Protein AF-A0AA49GST6-F1 (afdb_monomer_lite)

Structure (mmCIF, N/CA/C/O backbone):
data_AF-A0AA49GST6-F1
#
_entry.id   AF-A0AA49GST6-F1
#
loop_
_atom_site.group_PDB
_atom_site.id
_atom_site.type_symbol
_atom_site.label_atom_id
_atom_site.label_alt_id
_atom_site.label_comp_id
_atom_site.label_asym_id
_atom_site.label_entity_id
_atom_site.label_seq_id
_atom_site.pdbx_PDB_ins_code
_atom_site.Cartn_x
_atom_site.Cartn_y
_atom_site.Cartn_z
_atom_site.occupancy
_atom_s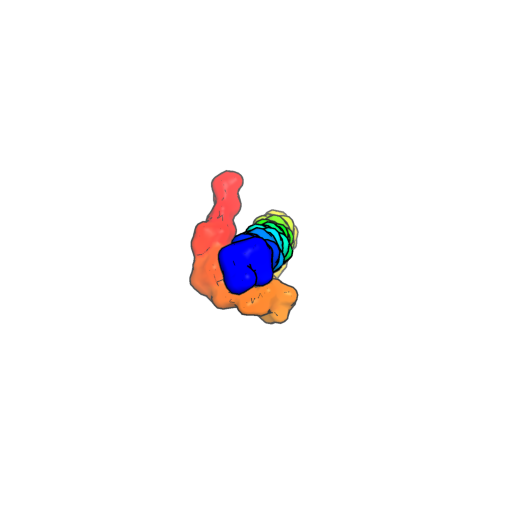ite.B_iso_or_equiv
_atom_site.auth_seq_id
_atom_site.auth_comp_id
_atom_site.auth_asym_id
_atom_site.auth_atom_id
_atom_site.pdbx_PDB_model_num
ATOM 1 N N . MET A 1 1 ? 27.983 -6.742 -26.011 1.00 64.62 1 MET A N 1
ATOM 2 C CA . MET A 1 1 ? 27.651 -7.585 -24.833 1.00 64.62 1 MET A CA 1
ATOM 3 C C . MET A 1 1 ? 27.415 -6.752 -23.571 1.00 64.62 1 MET A C 1
ATOM 5 O O . MET A 1 1 ? 26.348 -6.894 -22.991 1.00 64.62 1 MET A O 1
ATOM 9 N N . ARG A 1 2 ? 28.342 -5.868 -23.160 1.00 82.81 2 ARG A N 1
ATOM 10 C CA . ARG A 1 2 ? 28.190 -5.031 -21.948 1.00 82.81 2 ARG A CA 1
ATOM 11 C C . ARG A 1 2 ? 27.025 -4.034 -22.012 1.00 82.81 2 ARG A C 1
ATOM 13 O O . ARG A 1 2 ? 26.239 -3.983 -21.074 1.00 82.81 2 ARG A O 1
ATOM 20 N N . ASP A 1 3 ? 26.852 -3.329 -23.126 1.00 89.19 3 ASP A N 1
ATOM 21 C CA . ASP A 1 3 ? 25.816 -2.283 -23.231 1.00 89.19 3 ASP A CA 1
ATOM 22 C C . ASP A 1 3 ? 24.391 -2.847 -23.181 1.00 89.1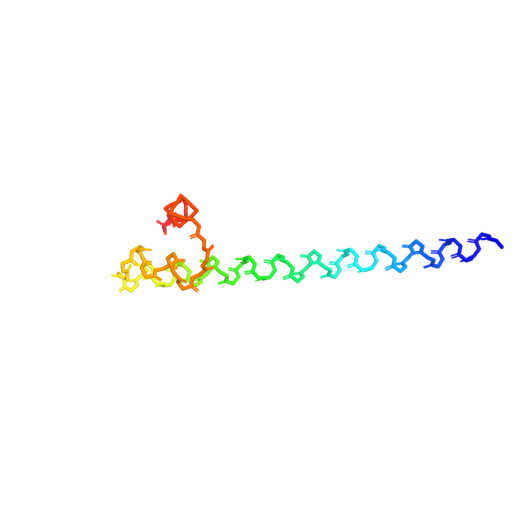9 3 ASP A C 1
ATOM 24 O O . ASP A 1 3 ? 23.506 -2.267 -22.560 1.00 89.19 3 ASP A O 1
ATOM 28 N N . TYR A 1 4 ? 24.186 -4.041 -23.747 1.00 90.62 4 TYR A N 1
ATOM 29 C CA . TYR A 1 4 ? 22.913 -4.758 -23.653 1.00 90.62 4 TYR A CA 1
ATOM 30 C C . TYR A 1 4 ? 22.579 -5.142 -22.205 1.00 90.62 4 TYR A C 1
ATOM 32 O O . TYR A 1 4 ? 21.457 -4.944 -21.749 1.00 90.62 4 TYR A O 1
ATOM 40 N N . GLN A 1 5 ? 23.563 -5.646 -21.453 1.00 93.19 5 GLN A N 1
ATOM 41 C CA . GLN A 1 5 ? 23.371 -5.999 -20.045 1.00 93.19 5 GLN A CA 1
ATOM 42 C C . GLN A 1 5 ? 23.107 -4.764 -19.175 1.00 93.19 5 GLN A C 1
ATOM 44 O O . GLN A 1 5 ? 22.259 -4.821 -18.287 1.00 93.19 5 GLN A O 1
ATOM 49 N N . LEU A 1 6 ? 23.791 -3.648 -19.446 1.00 93.56 6 LEU A N 1
ATOM 50 C CA . LEU A 1 6 ? 23.565 -2.379 -18.751 1.00 93.56 6 LEU A CA 1
ATOM 51 C C . LEU A 1 6 ? 22.171 -1.815 -19.042 1.00 93.56 6 LEU A C 1
ATOM 53 O O . LEU A 1 6 ? 21.467 -1.430 -18.112 1.00 93.56 6 LEU A O 1
ATOM 57 N N . SER A 1 7 ? 21.744 -1.836 -20.305 1.00 93.12 7 SER A N 1
ATOM 58 C CA . SER A 1 7 ? 20.394 -1.427 -20.703 1.00 93.12 7 SER A CA 1
ATOM 59 C C . SER A 1 7 ? 19.321 -2.299 -20.040 1.00 93.12 7 SER A C 1
ATOM 61 O O . SER A 1 7 ? 18.358 -1.780 -19.474 1.00 93.12 7 SER A O 1
ATOM 63 N N . LEU A 1 8 ? 19.524 -3.621 -20.009 1.00 95.06 8 LEU A N 1
ATOM 64 C CA . LEU A 1 8 ? 18.605 -4.549 -19.352 1.00 95.06 8 LEU A CA 1
ATOM 65 C C . LEU A 1 8 ? 18.542 -4.330 -17.835 1.00 95.06 8 LEU A C 1
ATOM 67 O O . LEU A 1 8 ? 17.464 -4.424 -17.248 1.00 95.06 8 LEU A O 1
ATOM 71 N N . LYS A 1 9 ? 19.679 -4.030 -17.196 1.00 95.06 9 LYS A N 1
ATOM 72 C CA . LYS A 1 9 ? 19.724 -3.681 -15.773 1.00 95.06 9 LYS A CA 1
ATOM 73 C C . LYS A 1 9 ? 18.922 -2.407 -15.503 1.00 95.06 9 LYS A C 1
ATOM 75 O O . LYS A 1 9 ? 18.036 -2.438 -14.660 1.00 95.06 9 LYS A O 1
ATOM 80 N N . ALA A 1 10 ? 19.168 -1.340 -16.263 1.00 95.12 10 ALA A N 1
ATOM 81 C CA . ALA A 1 10 ? 18.451 -0.075 -16.110 1.00 95.12 10 ALA A CA 1
ATOM 82 C C . ALA A 1 10 ? 16.932 -0.243 -16.285 1.00 95.12 10 ALA A C 1
ATOM 84 O O . ALA A 1 10 ? 16.151 0.304 -15.513 1.00 95.12 10 ALA A O 1
ATOM 85 N N . TYR A 1 11 ? 16.503 -1.056 -17.256 1.00 95.38 11 TYR A N 1
ATOM 86 C CA . TYR A 1 11 ? 15.087 -1.373 -17.438 1.00 95.38 11 TYR A CA 1
ATOM 87 C C . TYR A 1 11 ? 14.478 -2.073 -16.213 1.00 95.38 11 TYR A C 1
ATOM 89 O O . TYR A 1 11 ? 13.388 -1.711 -15.773 1.00 95.38 11 TYR A O 1
ATOM 97 N N . ARG A 1 12 ? 15.178 -3.065 -15.650 1.00 96.12 12 ARG A N 1
ATOM 98 C CA . ARG A 1 12 ? 14.717 -3.800 -14.462 1.00 96.12 12 ARG A CA 1
ATOM 99 C C . ARG A 1 12 ? 14.649 -2.909 -13.231 1.00 96.12 12 ARG A C 1
ATOM 101 O O . ARG A 1 12 ? 13.651 -2.965 -12.523 1.00 96.12 12 ARG A O 1
ATOM 108 N N . ASP A 1 13 ? 15.671 -2.090 -13.011 1.00 97.00 13 ASP A N 1
ATOM 109 C CA . ASP A 1 13 ? 15.721 -1.174 -11.872 1.00 97.00 13 ASP A CA 1
ATOM 110 C C . ASP A 1 13 ? 14.555 -0.179 -11.951 1.00 97.00 13 ASP A C 1
ATOM 112 O O . ASP A 1 13 ? 13.777 -0.075 -11.006 1.00 97.00 13 ASP A O 1
ATOM 116 N N . ASN A 1 14 ? 14.332 0.437 -13.118 1.00 96.69 14 ASN A N 1
ATOM 117 C CA . ASN A 1 14 ? 13.204 1.347 -13.327 1.00 96.69 14 ASN A CA 1
ATOM 118 C C . ASN A 1 14 ? 11.854 0.657 -13.118 1.00 96.69 14 ASN A C 1
ATOM 120 O O . ASN A 1 14 ? 10.967 1.219 -12.477 1.00 96.69 14 ASN A O 1
ATOM 124 N N . LYS A 1 15 ? 11.684 -0.561 -13.643 1.00 96.75 15 LYS A N 1
ATOM 125 C CA . LYS A 1 15 ? 10.448 -1.321 -13.452 1.00 96.75 15 LYS A CA 1
ATOM 126 C C . LYS A 1 15 ? 10.203 -1.610 -11.971 1.00 96.75 15 LYS A C 1
ATOM 128 O O . LYS A 1 15 ? 9.110 -1.348 -11.490 1.00 96.75 15 LYS A O 1
ATOM 133 N N . ASN A 1 16 ? 11.220 -2.074 -11.250 1.00 96.62 16 ASN A N 1
ATOM 134 C CA . ASN A 1 16 ? 11.113 -2.350 -9.821 1.00 96.62 16 ASN A CA 1
ATOM 135 C C . ASN A 1 16 ? 10.761 -1.085 -9.028 1.00 96.62 16 ASN A C 1
ATOM 137 O O . ASN A 1 16 ? 9.921 -1.142 -8.137 1.00 96.62 16 ASN A O 1
ATOM 141 N N . THR A 1 17 ? 11.360 0.063 -9.367 1.00 96.31 17 THR A N 1
ATOM 142 C CA . THR A 1 17 ? 11.018 1.349 -8.745 1.00 96.31 17 THR A CA 1
ATOM 143 C C . THR A 1 17 ? 9.559 1.728 -8.995 1.00 96.31 17 THR A C 1
ATOM 145 O O . THR A 1 17 ? 8.873 2.146 -8.065 1.00 96.31 17 THR A O 1
ATOM 148 N N . MET A 1 18 ? 9.066 1.563 -10.225 1.00 95.25 18 MET A N 1
ATOM 149 C CA . MET A 1 18 ? 7.677 1.882 -10.567 1.00 95.25 18 MET A CA 1
ATOM 150 C C . MET A 1 18 ? 6.684 0.925 -9.907 1.00 95.25 18 MET A C 1
ATOM 152 O O . MET A 1 18 ? 5.685 1.379 -9.352 1.00 95.25 18 MET A O 1
ATOM 156 N N . ASP A 1 19 ? 6.967 -0.377 -9.925 1.00 94.25 19 ASP A N 1
ATOM 157 C CA . ASP A 1 19 ? 6.130 -1.394 -9.286 1.00 94.25 19 ASP A CA 1
ATOM 158 C C . ASP A 1 19 ? 6.039 -1.132 -7.773 1.00 94.25 19 ASP A C 1
ATOM 160 O O . ASP A 1 19 ? 4.937 -1.099 -7.221 1.00 94.25 19 ASP A O 1
ATOM 164 N N . TYR A 1 20 ? 7.172 -0.821 -7.129 1.00 94.62 20 TYR A N 1
ATOM 165 C CA . TYR A 1 20 ? 7.217 -0.430 -5.719 1.00 94.62 20 TYR A CA 1
ATOM 166 C C . TYR A 1 20 ? 6.393 0.834 -5.445 1.00 94.62 20 TYR A C 1
ATOM 168 O O . TYR A 1 20 ? 5.559 0.838 -4.545 1.00 94.62 20 TYR A O 1
ATOM 176 N N . ALA A 1 21 ? 6.559 1.893 -6.245 1.00 92.75 21 ALA A N 1
ATOM 177 C CA . ALA A 1 21 ? 5.810 3.137 -6.067 1.00 92.75 21 ALA A CA 1
ATOM 178 C C . ALA A 1 21 ? 4.288 2.929 -6.192 1.00 92.75 21 ALA A C 1
ATOM 180 O O . ALA A 1 21 ? 3.515 3.464 -5.396 1.00 92.75 21 ALA A O 1
ATOM 181 N N . VAL A 1 22 ? 3.849 2.120 -7.163 1.00 93.25 22 VAL A N 1
ATOM 182 C CA . VAL A 1 22 ? 2.429 1.786 -7.354 1.00 93.25 22 VAL A CA 1
ATOM 183 C C . VAL A 1 22 ? 1.891 0.965 -6.182 1.00 93.25 22 VAL A C 1
ATOM 185 O O . VAL A 1 22 ? 0.763 1.194 -5.739 1.00 93.25 22 VAL A O 1
ATOM 188 N N . GLU A 1 23 ? 2.664 0.005 -5.679 1.00 91.06 23 GLU A N 1
ATOM 189 C CA . GLU A 1 23 ? 2.269 -0.817 -4.536 1.00 91.06 23 GLU A CA 1
ATOM 190 C C . GLU A 1 23 ? 2.182 0.006 -3.243 1.00 91.06 23 GLU A C 1
ATOM 192 O O . GLU A 1 23 ? 1.172 -0.073 -2.539 1.00 91.06 23 GLU A O 1
ATOM 197 N N . SER A 1 24 ? 3.169 0.865 -2.974 1.00 85.06 24 SER A N 1
ATOM 198 C CA . SER A 1 24 ? 3.152 1.793 -1.840 1.00 85.06 24 SER A CA 1
ATOM 199 C C . SER A 1 24 ? 1.935 2.718 -1.882 1.00 85.06 24 SER A C 1
ATOM 201 O O . SER A 1 24 ? 1.202 2.785 -0.899 1.00 85.06 24 SER A O 1
ATOM 203 N N . ALA A 1 25 ? 1.638 3.336 -3.030 1.00 85.69 25 ALA A N 1
ATOM 204 C CA . ALA A 1 25 ? 0.479 4.220 -3.172 1.00 85.69 25 ALA A CA 1
ATOM 205 C C . ALA A 1 25 ? -0.860 3.488 -2.946 1.00 85.69 25 ALA A C 1
ATOM 207 O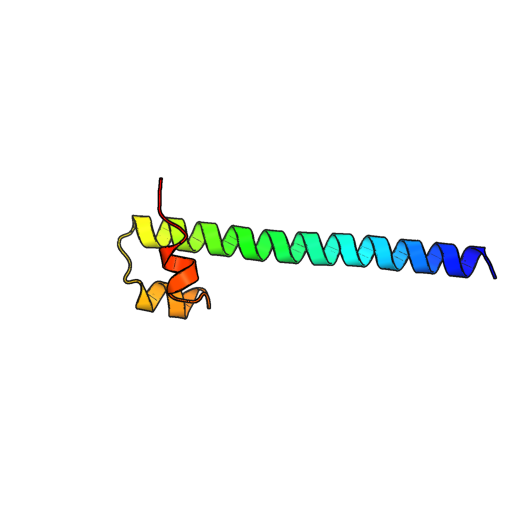 O . ALA A 1 25 ? -1.775 4.006 -2.299 1.00 85.69 25 ALA A O 1
ATOM 208 N N . LYS A 1 26 ? -0.996 2.250 -3.442 1.00 86.88 26 LYS A N 1
ATOM 209 C CA . LYS A 1 26 ? -2.183 1.413 -3.180 1.00 86.88 26 LYS A CA 1
ATOM 210 C C . LYS A 1 26 ? -2.325 1.062 -1.703 1.00 86.88 26 LYS A C 1
ATOM 212 O O . LYS A 1 26 ? -3.442 0.997 -1.196 1.00 86.88 26 LYS A O 1
ATOM 217 N N . ASN A 1 27 ? -1.214 0.819 -1.017 1.00 84.81 27 ASN A N 1
ATOM 218 C CA . ASN A 1 27 ? -1.240 0.548 0.411 1.00 84.81 27 ASN A CA 1
ATOM 219 C C . ASN A 1 27 ? -1.636 1.807 1.186 1.00 84.81 27 ASN A C 1
ATOM 221 O O . ASN A 1 27 ? -2.610 1.753 1.928 1.00 84.81 27 ASN A O 1
ATOM 225 N N . GLU A 1 28 ? -0.988 2.947 0.947 1.00 84.88 28 GLU A N 1
ATOM 226 C CA . GLU A 1 28 ? -1.308 4.228 1.594 1.00 84.88 28 GLU A CA 1
ATOM 227 C C . GLU A 1 28 ? -2.780 4.622 1.422 1.00 84.88 28 GLU A C 1
ATOM 229 O O . GLU A 1 28 ? -3.463 4.901 2.407 1.00 84.88 28 GLU A O 1
ATOM 234 N N . THR A 1 29 ? -3.313 4.534 0.201 1.00 84.56 29 THR A N 1
ATOM 235 C CA . THR A 1 29 ? -4.732 4.828 -0.069 1.00 84.56 29 THR A CA 1
ATOM 236 C C . THR A 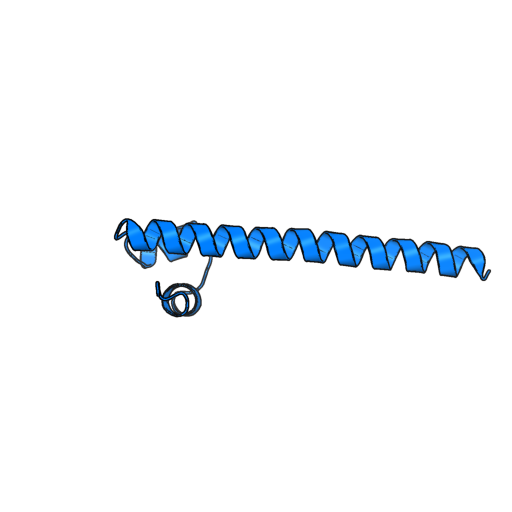1 29 ? -5.680 3.902 0.694 1.00 84.56 29 THR A C 1
ATOM 238 O O . THR A 1 29 ? -6.676 4.363 1.251 1.00 84.56 29 THR A O 1
ATOM 241 N N . ARG A 1 30 ? -5.372 2.601 0.802 1.00 84.50 30 ARG A N 1
ATOM 242 C CA . ARG A 1 30 ? -6.154 1.677 1.645 1.00 84.50 30 ARG A CA 1
ATOM 243 C C . ARG A 1 30 ? -6.099 2.075 3.119 1.00 84.50 30 ARG A C 1
ATOM 245 O O . ARG A 1 30 ? -7.131 2.029 3.785 1.00 84.50 30 ARG A O 1
ATOM 252 N N . LEU A 1 31 ? -4.935 2.490 3.624 1.00 83.69 31 LEU A N 1
ATOM 253 C CA . LEU A 1 31 ? -4.788 2.950 5.009 1.00 83.69 31 LEU A CA 1
ATOM 254 C C . LEU A 1 31 ? -5.625 4.208 5.278 1.00 83.69 31 LEU A C 1
ATOM 256 O O . LEU A 1 31 ? -6.302 4.290 6.304 1.00 83.69 31 LEU A O 1
ATOM 260 N N . GLU A 1 32 ? -5.622 5.173 4.360 1.00 84.19 32 GLU A N 1
ATOM 261 C CA . GLU A 1 32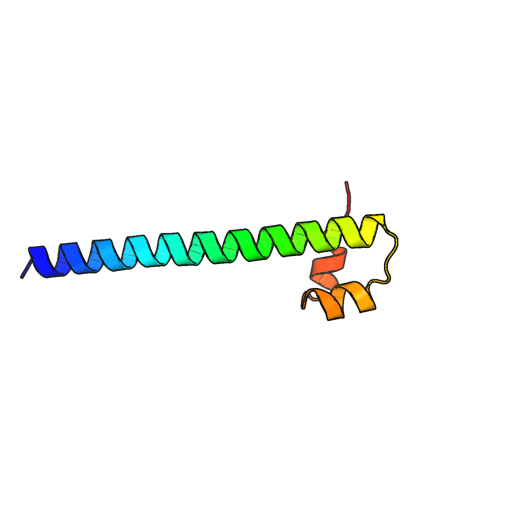 ? -6.440 6.386 4.464 1.00 84.19 32 GLU A CA 1
ATOM 262 C C . GLU A 1 32 ? -7.941 6.082 4.434 1.00 84.19 32 GLU A C 1
ATOM 264 O O . GLU A 1 32 ? -8.703 6.62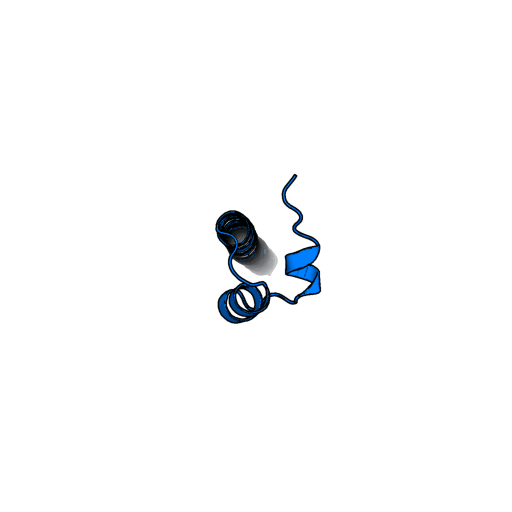2 5.241 1.00 84.19 32 GLU A O 1
ATOM 269 N N . ILE A 1 33 ? -8.374 5.163 3.567 1.00 84.31 33 ILE A N 1
ATOM 270 C CA . ILE A 1 33 ? -9.766 4.702 3.520 1.00 84.31 33 ILE A CA 1
ATOM 271 C C . ILE A 1 33 ? -10.159 4.057 4.855 1.00 84.31 33 ILE A C 1
ATOM 273 O O . ILE A 1 33 ? -11.203 4.383 5.410 1.00 84.31 33 ILE A O 1
ATOM 277 N N . VAL A 1 34 ? -9.312 3.206 5.441 1.00 84.31 34 VAL A N 1
ATOM 278 C CA . VAL A 1 34 ? -9.592 2.627 6.767 1.00 84.31 34 VAL A CA 1
ATOM 279 C C . VAL A 1 34 ? -9.706 3.714 7.838 1.00 84.31 34 VAL A C 1
ATOM 281 O O . VAL A 1 34 ? -10.646 3.688 8.634 1.00 84.31 34 VAL A O 1
ATOM 284 N N . LYS A 1 35 ? -8.789 4.690 7.855 1.00 83.81 35 LYS A N 1
ATOM 285 C CA . LYS A 1 35 ? -8.822 5.805 8.816 1.00 83.81 35 LYS A CA 1
ATOM 286 C C . LYS A 1 35 ? -10.097 6.635 8.678 1.00 83.81 35 LYS A C 1
ATOM 288 O O . LYS A 1 35 ? -10.707 6.979 9.688 1.00 83.81 35 LYS A O 1
ATOM 293 N N . THR A 1 36 ? -10.520 6.948 7.453 1.00 85.31 36 THR A N 1
ATOM 294 C CA . THR A 1 36 ? -11.763 7.698 7.215 1.00 85.31 36 THR A CA 1
ATOM 295 C C . THR A 1 36 ? -12.986 6.885 7.630 1.00 85.31 36 THR A C 1
ATOM 297 O O . THR A 1 36 ? -13.805 7.385 8.395 1.00 85.31 36 THR A O 1
ATOM 300 N N . LEU A 1 37 ? -13.081 5.611 7.244 1.00 83.75 37 LEU A N 1
ATOM 301 C CA . LEU A 1 37 ? -14.198 4.741 7.629 1.00 83.75 37 LEU A CA 1
ATOM 302 C C . LEU A 1 37 ? -14.305 4.551 9.150 1.00 83.75 37 LEU A C 1
ATOM 304 O O . LEU A 1 37 ? -15.411 4.585 9.690 1.00 83.75 37 LEU A O 1
ATOM 308 N N . LYS A 1 38 ? -13.172 4.428 9.856 1.00 80.25 38 LYS A N 1
ATOM 309 C CA . LYS A 1 38 ? -13.151 4.407 11.326 1.00 80.25 38 LYS A CA 1
ATOM 310 C C . LYS A 1 38 ? -13.650 5.722 11.933 1.00 80.25 38 LYS A C 1
ATOM 312 O O . LYS A 1 38 ? -14.417 5.679 12.889 1.00 80.25 38 LYS A O 1
ATOM 317 N N . LYS A 1 39 ? -13.281 6.884 11.371 1.00 82.56 39 LYS A N 1
ATOM 318 C CA . LYS A 1 39 ? -13.805 8.194 11.818 1.00 82.56 39 LYS A CA 1
ATOM 319 C C . LYS A 1 39 ? -15.324 8.301 11.669 1.00 82.56 39 LYS A C 1
ATOM 321 O O . LYS A 1 39 ? -15.970 8.906 12.516 1.00 82.56 39 LYS A O 1
ATOM 326 N N . TYR A 1 40 ? -15.896 7.693 10.632 1.00 84.44 40 TYR A N 1
ATOM 327 C CA . TYR A 1 40 ? -17.347 7.643 10.417 1.00 84.44 40 TYR A CA 1
ATOM 328 C C . TYR A 1 40 ? -18.058 6.532 11.211 1.00 84.44 40 TYR A C 1
ATOM 330 O O . TYR A 1 40 ? -19.243 6.295 10.992 1.00 84.44 40 TYR A O 1
ATOM 338 N N . ASN A 1 41 ? -17.361 5.865 12.140 1.00 78.94 41 ASN A N 1
ATOM 339 C CA . ASN A 1 41 ? -17.891 4.790 12.982 1.00 78.94 41 ASN A CA 1
ATOM 340 C C . ASN A 1 41 ? -18.512 3.626 12.181 1.00 78.94 41 ASN A C 1
ATOM 342 O O . ASN A 1 41 ? -19.493 3.007 12.596 1.00 78.94 41 ASN A O 1
ATOM 346 N N . VAL A 1 42 ? -17.951 3.337 11.001 1.00 81.69 42 VAL A N 1
ATOM 347 C CA . VAL A 1 42 ? -18.361 2.198 10.174 1.00 81.69 42 VAL A CA 1
ATOM 348 C C . VAL A 1 42 ? -17.877 0.903 10.829 1.00 81.69 42 VAL A C 1
ATOM 350 O O . VAL A 1 42 ? -16.752 0.823 11.319 1.00 81.69 42 VAL A O 1
ATOM 353 N N . SER A 1 43 ? -18.721 -0.131 10.826 1.00 80.88 43 SER A N 1
ATOM 354 C CA . SER A 1 43 ? -18.377 -1.425 11.428 1.00 80.88 43 SER A CA 1
ATOM 355 C C . SER A 1 43 ? -17.118 -2.046 10.807 1.00 80.88 43 SER A C 1
ATOM 357 O O . SER A 1 43 ? -16.929 -2.018 9.587 1.00 80.88 43 SER A O 1
ATOM 359 N N . LEU A 1 44 ? -16.282 -2.661 11.648 1.00 76.88 44 LEU A N 1
ATOM 360 C CA . LEU A 1 44 ? -15.028 -3.304 11.237 1.00 76.88 44 LEU A CA 1
ATOM 361 C C . LEU A 1 44 ? -15.237 -4.369 10.150 1.00 76.88 44 LEU A C 1
ATOM 363 O O . LEU A 1 44 ? -14.422 -4.470 9.237 1.00 76.88 44 LEU A O 1
ATOM 367 N N . ASP A 1 45 ? -16.342 -5.116 10.198 1.00 79.44 45 ASP A N 1
ATOM 368 C CA . ASP A 1 45 ? -16.655 -6.140 9.194 1.00 79.44 45 ASP A CA 1
ATOM 369 C C . ASP A 1 45 ? -16.903 -5.538 7.798 1.00 79.44 45 ASP A C 1
ATOM 371 O O . ASP A 1 45 ? -16.441 -6.084 6.791 1.00 79.44 45 ASP A O 1
ATOM 375 N N . VAL A 1 46 ? -17.554 -4.371 7.721 1.00 81.81 46 VAL A N 1
ATOM 376 C CA . VAL A 1 46 ? -17.755 -3.646 6.453 1.00 81.81 46 VAL A CA 1
ATOM 377 C C . VAL A 1 46 ? -16.430 -3.089 5.928 1.00 81.81 46 VAL A C 1
ATOM 379 O O . VAL A 1 46 ? -16.169 -3.162 4.726 1.00 81.81 46 VAL A O 1
ATOM 382 N N . ILE A 1 47 ? -15.560 -2.591 6.812 1.00 81.31 47 ILE A N 1
ATOM 383 C CA . ILE A 1 47 ? -14.232 -2.078 6.437 1.00 81.31 47 ILE A CA 1
ATOM 384 C C . ILE A 1 47 ? -13.362 -3.201 5.859 1.00 81.31 47 ILE A C 1
ATOM 386 O O . ILE A 1 47 ? -12.768 -3.029 4.794 1.00 81.31 47 ILE A O 1
ATOM 390 N N . VAL A 1 48 ? -13.323 -4.360 6.518 1.00 83.12 48 VAL A N 1
ATOM 391 C CA . VAL A 1 48 ? -12.574 -5.548 6.074 1.00 83.12 48 VAL A CA 1
ATOM 392 C C . VAL A 1 48 ? -13.065 -6.035 4.713 1.00 83.12 48 VAL A C 1
ATOM 394 O O . VAL A 1 48 ? -12.261 -6.250 3.808 1.00 83.12 48 VAL A O 1
ATOM 397 N N . THR A 1 49 ? -14.384 -6.125 4.533 1.00 82.12 49 THR A N 1
ATOM 398 C CA . THR A 1 49 ? -14.988 -6.564 3.265 1.00 82.12 49 THR A CA 1
ATOM 399 C C . THR A 1 49 ? -14.689 -5.590 2.122 1.00 82.12 49 THR A C 1
ATOM 401 O O . THR A 1 49 ? -14.416 -6.017 1.004 1.00 82.12 49 THR A O 1
ATOM 404 N N . SER A 1 50 ? -14.696 -4.283 2.397 1.00 78.69 50 SER A N 1
ATOM 405 C CA . SER A 1 50 ? -14.527 -3.245 1.368 1.00 78.69 50 SER A CA 1
ATOM 406 C C . SER A 1 50 ? -13.065 -2.994 0.987 1.00 78.69 50 SER A C 1
ATOM 408 O O . SER A 1 50 ? -12.775 -2.633 -0.150 1.00 78.69 50 SER A O 1
ATOM 410 N N . THR A 1 51 ? -12.132 -3.160 1.929 1.00 77.75 51 THR A N 1
ATOM 411 C CA . THR A 1 51 ? -10.700 -2.861 1.722 1.00 77.75 51 THR A CA 1
ATOM 412 C C . THR A 1 51 ? -9.854 -4.102 1.438 1.00 77.75 51 THR A C 1
ATOM 414 O O . THR A 1 51 ? -8.733 -3.974 0.943 1.00 77.75 51 THR A O 1
ATOM 417 N N . GLY A 1 52 ? -10.374 -5.300 1.733 1.00 78.94 52 GLY A N 1
ATOM 418 C CA . GLY A 1 52 ? -9.645 -6.565 1.607 1.00 78.94 52 GLY A CA 1
ATOM 419 C C . GLY A 1 52 ? -8.521 -6.741 2.636 1.00 78.94 52 GLY A C 1
ATOM 420 O O . GLY A 1 52 ? -7.697 -7.641 2.488 1.00 78.94 52 GLY A O 1
ATOM 421 N N . LEU A 1 53 ? -8.457 -5.876 3.654 1.00 79.19 53 LEU A N 1
ATOM 422 C CA . LEU A 1 53 ? -7.488 -5.953 4.747 1.00 79.19 53 LEU A CA 1
ATOM 423 C C . LEU A 1 53 ? -7.982 -6.893 5.846 1.00 79.19 53 LEU A C 1
ATOM 425 O O . LEU A 1 53 ? -9.180 -7.023 6.083 1.00 79.19 53 LEU A O 1
ATOM 429 N N . THR A 1 54 ? -7.057 -7.526 6.561 1.00 79.19 54 THR A N 1
ATOM 430 C CA . THR A 1 54 ? -7.412 -8.385 7.700 1.00 79.19 54 THR A CA 1
ATOM 431 C C . THR A 1 54 ? -7.885 -7.559 8.898 1.00 79.19 54 THR A C 1
ATOM 433 O O . THR A 1 54 ? -7.481 -6.407 9.073 1.00 79.19 54 THR A O 1
ATOM 436 N N . LYS A 1 55 ? -8.696 -8.165 9.779 1.00 73.69 55 LYS A N 1
ATOM 437 C CA . LYS A 1 55 ? -9.151 -7.528 11.032 1.00 73.69 55 LYS A CA 1
ATOM 438 C C . LYS A 1 55 ? -7.984 -6.969 11.852 1.00 73.69 55 LYS A C 1
ATOM 440 O O . LYS A 1 55 ? -8.050 -5.832 12.300 1.00 73.69 55 LYS A O 1
ATOM 445 N N . GLN A 1 56 ? -6.887 -7.721 11.939 1.00 73.19 56 GLN A N 1
ATOM 446 C CA . GLN A 1 56 ? -5.667 -7.315 12.644 1.00 73.19 56 GLN A CA 1
ATOM 447 C C . GLN A 1 56 ? -5.019 -6.069 12.030 1.00 73.19 56 GLN A C 1
ATOM 449 O O . GLN A 1 56 ? -4.631 -5.158 12.755 1.00 73.19 56 GLN A O 1
ATOM 454 N N . GLN A 1 57 ? -4.933 -5.993 10.697 1.00 71.25 57 GLN A N 1
ATOM 455 C CA . GLN A 1 57 ? -4.397 -4.813 10.011 1.00 71.25 57 GLN A CA 1
ATOM 456 C C . GLN A 1 57 ? -5.283 -3.592 10.252 1.00 71.25 57 GLN A C 1
ATOM 458 O O . GLN A 1 57 ? -4.776 -2.525 10.588 1.00 71.25 57 GLN A O 1
ATOM 463 N N . VAL A 1 58 ? -6.604 -3.758 10.158 1.00 74.00 58 VAL A N 1
ATOM 464 C CA . VAL A 1 58 ? -7.560 -2.682 10.432 1.00 74.00 58 VAL A CA 1
ATOM 465 C C . VAL A 1 58 ? -7.467 -2.221 11.887 1.00 74.00 58 VAL A C 1
ATOM 467 O O . VAL A 1 58 ? -7.452 -1.021 12.124 1.00 74.00 58 VAL A O 1
ATOM 470 N N . GLU A 1 59 ? -7.362 -3.118 12.867 1.00 70.38 59 GLU A N 1
ATOM 471 C CA . GLU A 1 59 ? -7.215 -2.770 14.289 1.00 70.38 59 GLU A CA 1
ATOM 472 C C . GLU A 1 59 ? -5.886 -2.076 14.592 1.00 70.38 59 GLU A C 1
ATOM 474 O O . GLU A 1 59 ? -5.898 -1.038 15.251 1.00 70.38 59 GLU A O 1
ATOM 479 N N . SER A 1 60 ? -4.776 -2.583 14.040 1.00 71.81 60 SER A N 1
ATOM 480 C CA . SER A 1 60 ? -3.432 -2.013 14.225 1.00 71.81 60 SER A CA 1
ATOM 481 C C . SER A 1 60 ? -3.315 -0.569 13.728 1.00 71.81 60 SER A C 1
ATOM 483 O O . SER A 1 60 ? -2.526 0.212 14.254 1.00 71.81 60 SER A O 1
ATOM 485 N N . LEU A 1 61 ? -4.158 -0.181 12.765 1.00 69.25 61 LEU A N 1
ATOM 486 C CA . LEU A 1 61 ? -4.347 1.200 12.333 1.00 69.25 61 LEU A CA 1
ATOM 487 C C . LEU A 1 61 ? -5.216 1.943 13.349 1.00 69.25 61 LEU A C 1
ATOM 489 O O . LEU A 1 61 ? -6.357 2.323 13.061 1.00 69.25 61 LEU A O 1
ATOM 493 N N . SER A 1 62 ? -4.716 2.091 14.572 1.00 53.66 62 SER A N 1
ATOM 494 C CA . SER A 1 62 ? -5.361 2.946 15.560 1.00 53.66 62 SER A CA 1
ATOM 495 C C . SER A 1 62 ? -5.239 4.403 15.116 1.00 53.66 62 SER A C 1
ATOM 497 O O . SER A 1 62 ? -4.222 4.823 14.562 1.00 53.66 62 SER A O 1
ATOM 499 N N . ILE A 1 63 ? -6.322 5.151 15.297 1.00 56.31 63 ILE A N 1
ATOM 500 C CA . ILE A 1 63 ? -6.322 6.601 15.138 1.00 56.31 63 ILE A CA 1
ATOM 501 C C . ILE A 1 63 ? -5.575 7.131 16.369 1.00 56.31 63 ILE A C 1
ATOM 503 O O . ILE A 1 63 ? -6.040 6.891 17.482 1.00 56.31 63 ILE A O 1
ATOM 507 N N . GLU A 1 64 ? -4.402 7.739 16.177 1.00 46.62 64 GLU A N 1
ATOM 508 C CA . GLU A 1 64 ? -3.863 8.706 17.149 1.00 46.62 64 GLU A CA 1
ATOM 509 C C . GLU A 1 64 ? -4.760 9.946 17.193 1.00 46.62 64 GLU A C 1
ATOM 511 O O . GLU A 1 64 ? -5.203 10.393 16.103 1.00 46.62 64 GLU A O 1
#

pLDDT: mean 83.46, std 10.54, range [46.62, 97.0]

Organism: NCBI:txid2867963

Radius of gyration: 18.46 Å; chains: 1; bounding box: 47×17×42 Å

Secondary structure (DSSP, 8-state):
-HHHHHHHHHHHHHHHHHHHHHHHHHHHHHHHHHHHHHHTT--HHHHHHHH---HHHHHHS---

Foldseek 3Di:
DVVVVVVVVVVVVVVVVVVVVVVVVLVVVLLVQLVVCVVVVHDLVVSCVVSVDDSVVSVVSDDD

Sequence (64 aa):
MRDYQLSLKAYRDNKNTMDYAVESAKNETRLEIVKTLKKYNVSLDVIVTSTGLTKQQVESLSIE